Protein AF-A0A1R3HZJ3-F1 (afdb_monomer_lite)

Structure (mmCIF, N/CA/C/O backbone):
data_AF-A0A1R3HZJ3-F1
#
_entry.id   AF-A0A1R3HZJ3-F1
#
loop_
_atom_site.group_PDB
_atom_site.id
_atom_site.type_symbol
_atom_site.label_atom_id
_atom_site.label_alt_id
_atom_site.label_comp_id
_atom_site.label_asym_id
_atom_site.label_entity_id
_atom_site.label_seq_id
_atom_site.pdbx_PDB_ins_code
_atom_site.Cartn_x
_atom_site.Cartn_y
_atom_site.Cartn_z
_atom_site.occupancy
_atom_site.B_iso_or_equiv
_atom_site.auth_seq_id
_atom_site.auth_comp_id
_atom_site.auth_asym_id
_atom_site.auth_atom_id
_atom_site.pdbx_PDB_model_num
ATOM 1 N N . MET A 1 1 ? 11.001 -14.549 10.969 1.00 36.12 1 MET A N 1
ATOM 2 C CA . MET A 1 1 ? 10.251 -13.577 11.787 1.00 36.12 1 MET A CA 1
ATOM 3 C C . MET A 1 1 ? 11.127 -12.357 11.969 1.00 36.12 1 MET A C 1
ATOM 5 O O . MET A 1 1 ? 12.153 -12.466 12.620 1.00 36.12 1 MET A O 1
ATOM 9 N N . ALA A 1 2 ? 10.768 -11.246 11.340 1.00 42.03 2 ALA A N 1
ATOM 10 C CA . ALA A 1 2 ? 11.341 -9.941 11.628 1.00 42.03 2 ALA A CA 1
ATOM 11 C C . ALA A 1 2 ? 10.155 -8.976 11.635 1.00 42.03 2 ALA A C 1
ATOM 13 O O . ALA A 1 2 ? 9.708 -8.530 10.584 1.00 42.03 2 ALA A O 1
ATOM 14 N N . GLY A 1 3 ? 9.558 -8.782 12.813 1.00 43.25 3 GLY A N 1
ATOM 15 C CA . GLY A 1 3 ? 8.643 -7.666 13.016 1.00 43.25 3 GLY A CA 1
ATOM 16 C C . GLY A 1 3 ? 9.468 -6.394 12.890 1.00 43.25 3 GLY A C 1
ATOM 17 O O . GLY A 1 3 ? 10.546 -6.300 13.475 1.00 43.25 3 GLY A O 1
ATOM 18 N N . SER A 1 4 ? 9.021 -5.459 12.063 1.00 53.09 4 SER A N 1
ATOM 19 C CA . SER A 1 4 ? 9.652 -4.153 11.925 1.00 53.09 4 SER A CA 1
ATOM 20 C C . SER A 1 4 ? 9.668 -3.449 13.287 1.00 53.09 4 SER A C 1
ATOM 22 O O . SER A 1 4 ? 8.617 -3.035 13.770 1.00 53.09 4 SER A O 1
ATOM 24 N N . PHE A 1 5 ? 10.849 -3.342 13.902 1.00 49.84 5 PHE A N 1
ATOM 25 C CA . PHE A 1 5 ? 11.103 -2.638 15.165 1.00 49.84 5 PHE A CA 1
ATOM 26 C C . PHE A 1 5 ? 11.122 -1.121 14.937 1.00 49.84 5 PHE A C 1
ATOM 28 O O . PHE A 1 5 ? 12.149 -0.459 15.088 1.00 49.84 5 PHE A O 1
ATOM 35 N N . TRP A 1 6 ? 9.986 -0.561 14.531 1.00 59.59 6 TRP A N 1
ATOM 36 C CA . TRP A 1 6 ? 9.787 0.870 14.717 1.00 59.59 6 TRP A CA 1
ATOM 37 C C . TRP A 1 6 ? 9.602 1.116 16.219 1.00 59.59 6 TRP A C 1
ATOM 39 O O . TRP A 1 6 ? 8.890 0.336 16.858 1.00 59.59 6 TRP A O 1
ATOM 49 N N . PRO A 1 7 ? 10.273 2.123 16.805 1.00 58.56 7 PRO A N 1
ATOM 50 C CA . PRO A 1 7 ? 10.073 2.450 18.207 1.00 58.56 7 PRO A CA 1
ATOM 51 C C . PRO A 1 7 ? 8.595 2.763 18.432 1.00 58.56 7 PRO A C 1
ATOM 53 O O . PRO A 1 7 ? 7.971 3.466 17.636 1.00 58.56 7 PRO A O 1
ATOM 56 N N . GLU A 1 8 ? 8.045 2.184 19.492 1.00 65.31 8 GLU A N 1
ATOM 57 C CA . GLU A 1 8 ? 6.665 2.404 19.896 1.00 65.31 8 GLU A CA 1
ATOM 58 C C . GLU A 1 8 ? 6.470 3.899 20.168 1.00 65.31 8 GLU A C 1
ATOM 60 O O . GLU A 1 8 ? 7.217 4.512 20.934 1.00 65.31 8 GLU A O 1
ATOM 65 N N . ASP A 1 9 ? 5.514 4.511 19.473 1.00 76.75 9 ASP A N 1
ATOM 66 C CA . ASP A 1 9 ? 5.214 5.922 19.666 1.00 76.75 9 ASP A CA 1
ATOM 67 C C . ASP A 1 9 ? 4.432 6.067 20.977 1.00 76.75 9 ASP A C 1
ATOM 69 O O . ASP A 1 9 ? 3.233 5.781 21.045 1.00 76.75 9 ASP A O 1
ATOM 73 N N . GLU A 1 10 ? 5.121 6.509 22.033 1.00 82.19 10 GLU A N 1
ATOM 74 C CA . GLU A 1 10 ? 4.529 6.718 23.358 1.00 82.19 10 GLU A CA 1
ATOM 75 C C . GLU A 1 10 ? 3.315 7.664 23.328 1.00 82.19 10 GLU A C 1
ATOM 77 O O . GLU A 1 10 ? 2.448 7.582 24.202 1.00 82.19 10 GLU A O 1
ATOM 82 N N . ILE A 1 11 ? 3.229 8.571 22.347 1.00 85.44 11 ILE A N 1
ATOM 83 C CA . ILE A 1 11 ? 2.089 9.478 22.172 1.00 85.44 11 ILE A CA 1
ATOM 84 C C . ILE A 1 11 ? 0.895 8.701 21.613 1.00 85.44 11 ILE A C 1
ATOM 86 O O . ILE A 1 11 ? -0.225 8.856 22.107 1.00 85.44 11 ILE A O 1
ATOM 90 N N . CYS A 1 12 ? 1.134 7.833 20.627 1.00 84.44 12 CYS A N 1
ATOM 91 C CA . CYS A 1 12 ? 0.115 6.948 20.064 1.00 84.44 12 CYS A CA 1
ATOM 92 C C . CYS A 1 12 ? -0.441 5.997 21.132 1.00 84.44 12 CYS A C 1
ATOM 94 O O . CYS A 1 12 ? -1.658 5.878 21.283 1.00 84.44 12 CYS A O 1
ATOM 96 N N . GLN A 1 13 ? 0.440 5.396 21.937 1.00 85.00 13 GLN A N 1
ATOM 97 C CA . GLN A 1 13 ? 0.034 4.461 22.984 1.00 85.00 13 GLN A CA 1
ATOM 98 C C . GLN A 1 13 ? -0.831 5.142 24.053 1.00 85.00 13 GLN A C 1
ATOM 100 O O . GLN A 1 13 ? -1.929 4.678 24.351 1.00 85.00 13 GLN A O 1
ATOM 105 N N . LYS A 1 14 ? -0.410 6.312 24.553 1.00 91.88 14 LYS A N 1
ATOM 106 C CA . LYS A 1 14 ? -1.200 7.086 25.528 1.00 91.88 14 LYS A CA 1
ATOM 107 C C . LYS A 1 14 ? -2.562 7.517 24.990 1.00 91.88 14 LYS A C 1
ATOM 109 O O . LYS A 1 14 ? -3.491 7.687 25.777 1.00 91.88 14 LYS A O 1
ATOM 114 N N . TRP A 1 15 ? -2.688 7.752 23.684 1.00 94.12 15 TRP A N 1
ATOM 115 C CA . TRP A 1 15 ? -3.972 8.071 23.060 1.00 94.12 15 TRP A CA 1
ATOM 116 C C . TRP A 1 15 ? -4.882 6.840 22.961 1.00 94.12 15 TRP A C 1
ATOM 118 O O . TRP A 1 15 ? -6.078 6.951 23.242 1.00 94.12 15 TRP A O 1
ATOM 128 N N . LEU A 1 16 ? -4.322 5.675 22.612 1.00 90.62 16 LEU A N 1
ATOM 129 C CA . LEU A 1 16 ? -5.046 4.399 22.571 1.00 90.62 16 LEU A CA 1
ATOM 130 C C . LEU A 1 16 ? -5.579 4.005 23.952 1.00 90.62 16 LEU A C 1
ATOM 132 O O . LEU A 1 16 ? -6.737 3.607 24.056 1.00 90.62 16 LEU A O 1
ATOM 136 N N . ASP A 1 17 ? -4.785 4.200 25.008 1.00 93.88 17 ASP A N 1
ATOM 137 C CA . ASP A 1 17 ? -5.165 3.880 26.392 1.00 93.88 17 ASP A CA 1
ATOM 138 C C . ASP A 1 17 ? -6.373 4.697 26.899 1.00 93.88 17 ASP A C 1
ATOM 140 O O . ASP A 1 17 ? -7.019 4.325 27.879 1.00 93.88 17 ASP A O 1
ATOM 144 N N . GLN A 1 18 ? -6.704 5.812 26.238 1.00 95.75 18 GLN A N 1
ATOM 145 C CA . GLN A 1 18 ? -7.863 6.651 26.568 1.00 95.75 18 GLN A CA 1
ATOM 146 C C . GLN A 1 18 ? -9.163 6.176 25.902 1.00 95.75 18 GLN A C 1
ATOM 148 O O . GLN A 1 18 ? -10.228 6.729 26.184 1.00 95.75 18 GLN A O 1
ATOM 153 N N . GLN A 1 19 ? -9.101 5.185 25.010 1.00 95.56 19 GLN A N 1
ATOM 154 C CA . GLN A 1 19 ? -10.261 4.709 24.260 1.00 95.56 19 GLN A CA 1
ATOM 155 C C . GLN A 1 19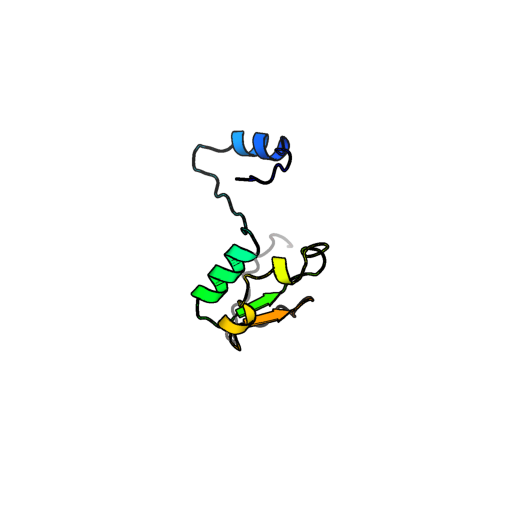 ? -10.919 3.506 24.959 1.00 95.56 19 GLN A C 1
ATOM 157 O O . GLN A 1 19 ? -10.222 2.658 25.520 1.00 95.56 19 GLN A O 1
ATOM 162 N N . PRO A 1 20 ? -12.259 3.377 24.926 1.00 91.75 20 PRO A N 1
ATOM 163 C CA . PRO A 1 20 ? -12.931 2.173 25.404 1.00 91.75 20 PRO A CA 1
ATOM 164 C C . PRO A 1 20 ? -12.431 0.889 24.708 1.00 91.75 20 PRO A C 1
ATOM 166 O O . PRO A 1 20 ? -12.113 0.907 23.514 1.00 91.75 20 PRO A O 1
ATOM 169 N N . PRO A 1 21 ? -12.420 -0.266 25.398 1.00 89.88 21 PRO A N 1
ATOM 170 C CA . PRO A 1 21 ? -12.037 -1.529 24.773 1.00 89.88 21 PRO A CA 1
ATOM 171 C C . PRO A 1 21 ? -12.874 -1.833 23.521 1.00 89.88 21 PRO A C 1
ATOM 173 O O . PRO A 1 21 ? -14.103 -1.850 23.571 1.00 89.88 21 PRO A O 1
ATOM 176 N N . GLY A 1 22 ? -12.202 -2.080 22.393 1.00 83.94 22 GLY A N 1
ATOM 177 C CA . GLY A 1 22 ? -12.844 -2.426 21.119 1.00 83.94 22 GLY A CA 1
ATOM 178 C C . GLY A 1 22 ? -13.480 -1.259 20.352 1.00 83.94 22 GLY A C 1
ATOM 179 O O . GLY A 1 22 ? -14.139 -1.507 19.346 1.00 83.94 22 GLY A O 1
ATOM 180 N N . SER A 1 23 ? -13.298 -0.002 20.778 1.00 81.00 23 SER A N 1
ATOM 181 C CA . SER A 1 23 ? -13.872 1.163 20.081 1.00 81.00 23 SER A CA 1
ATOM 182 C C . SER A 1 23 ? -12.987 1.738 18.973 1.00 81.00 23 SER A C 1
ATOM 184 O O . SER A 1 23 ? -13.435 2.598 18.215 1.00 81.00 23 SER A O 1
ATOM 186 N N . VAL A 1 24 ? -11.727 1.309 18.889 1.00 87.06 24 VAL A N 1
ATOM 187 C CA . VAL A 1 24 ? -10.745 1.834 17.934 1.00 87.06 24 VAL A CA 1
ATOM 188 C C . VAL A 1 24 ? -10.652 0.920 16.723 1.00 87.06 24 VAL A C 1
ATOM 190 O O . VAL A 1 24 ? -10.419 -0.280 16.852 1.00 87.06 24 VAL A O 1
ATOM 193 N N . ILE A 1 25 ? -10.777 1.505 15.534 1.00 73.38 25 ILE A N 1
ATOM 194 C CA . ILE A 1 25 ? -10.506 0.817 14.274 1.00 73.38 25 ILE A CA 1
ATOM 195 C C . ILE A 1 25 ? -9.052 1.089 13.900 1.00 73.38 25 ILE A C 1
ATOM 197 O O . ILE A 1 25 ? -8.681 2.224 13.605 1.00 73.38 25 ILE A O 1
ATOM 201 N N . TYR A 1 26 ? -8.233 0.041 13.896 1.00 76.75 26 TYR A N 1
ATOM 202 C CA . TYR A 1 26 ? -6.876 0.123 13.374 1.00 76.75 26 TYR A CA 1
ATOM 203 C C . TYR A 1 26 ? -6.911 0.059 11.847 1.00 76.75 26 TYR A C 1
ATOM 205 O O . TYR A 1 26 ? -7.377 -0.922 11.265 1.00 76.75 26 TYR A O 1
ATOM 213 N N . VAL A 1 27 ? -6.413 1.109 11.199 1.00 60.81 27 VAL A N 1
ATOM 214 C CA . VAL A 1 27 ? -6.276 1.164 9.744 1.00 60.81 27 VAL A CA 1
ATOM 215 C C . VAL A 1 27 ? -4.797 1.261 9.415 1.00 60.81 27 VAL A C 1
ATOM 217 O O . VAL A 1 27 ? -4.184 2.312 9.578 1.00 60.81 27 VAL A O 1
ATOM 220 N N . ALA A 1 28 ? -4.236 0.163 8.919 1.00 70.44 28 ALA A N 1
ATOM 221 C CA . ALA A 1 28 ? -2.935 0.162 8.275 1.00 70.44 28 ALA A CA 1
ATOM 222 C C . ALA A 1 28 ? -3.103 -0.282 6.831 1.00 70.44 28 ALA A C 1
ATOM 224 O O . ALA A 1 28 ? -3.667 -1.338 6.539 1.00 70.44 28 ALA A O 1
ATOM 225 N N . PHE A 1 29 ? -2.582 0.529 5.920 1.00 63.34 29 PHE A N 1
ATOM 226 C CA . PHE A 1 29 ? -2.262 0.044 4.592 1.00 63.34 29 PHE A CA 1
ATOM 227 C C . PHE A 1 29 ? -1.037 -0.844 4.783 1.00 63.34 29 PHE A C 1
ATOM 229 O O . PHE A 1 29 ? -0.002 -0.345 5.219 1.00 63.34 29 PHE A O 1
ATOM 236 N N . GLY A 1 30 ? -1.203 -2.155 4.588 1.00 67.38 30 GLY A N 1
ATOM 237 C CA . GLY A 1 30 ? -0.139 -3.139 4.788 1.00 67.38 30 GLY A CA 1
ATOM 238 C C . GLY A 1 30 ? 1.085 -2.886 3.902 1.00 67.38 30 GLY A C 1
ATOM 239 O O . GLY A 1 30 ? 1.283 -1.816 3.326 1.00 67.38 30 GLY A O 1
ATOM 240 N N . SER A 1 31 ? 1.920 -3.902 3.744 1.00 74.38 31 SER A N 1
ATOM 241 C CA . SER A 1 31 ? 3.026 -3.837 2.789 1.00 74.38 31 SER A CA 1
ATOM 242 C C . SER A 1 31 ? 2.518 -3.545 1.368 1.00 74.38 31 SER A C 1
ATOM 244 O O . SER A 1 31 ? 1.417 -3.949 0.980 1.00 74.38 31 SER A O 1
ATOM 246 N N . PHE A 1 32 ? 3.345 -2.889 0.547 1.00 78.38 32 PHE A N 1
ATOM 247 C CA . PHE A 1 32 ? 3.067 -2.723 -0.887 1.00 78.38 32 PHE A CA 1
ATOM 248 C C . PHE A 1 32 ? 2.719 -4.065 -1.560 1.00 78.38 32 PHE A C 1
ATOM 250 O O . PHE A 1 32 ? 1.846 -4.123 -2.425 1.00 78.38 32 PHE A O 1
ATOM 257 N N . THR A 1 33 ? 3.333 -5.153 -1.091 1.00 81.00 33 THR A N 1
ATOM 258 C CA . THR A 1 33 ? 3.051 -6.536 -1.486 1.00 81.00 33 THR A CA 1
ATOM 259 C C . THR A 1 33 ? 1.596 -6.945 -1.238 1.00 81.00 33 THR A C 1
ATOM 261 O O . THR A 1 33 ? 0.958 -7.485 -2.140 1.00 81.00 33 THR A O 1
ATOM 264 N N . GLU A 1 34 ? 1.043 -6.687 -0.052 1.00 83.75 34 GLU A N 1
ATOM 265 C CA . GLU A 1 34 ? -0.344 -7.046 0.283 1.00 83.75 34 GLU A CA 1
ATOM 266 C C . GLU A 1 34 ? -1.351 -6.239 -0.538 1.00 83.75 34 GLU A C 1
ATOM 268 O O . GLU A 1 34 ? -2.326 -6.797 -1.046 1.00 83.75 34 GLU A O 1
ATOM 273 N N . LEU A 1 35 ? -1.085 -4.945 -0.745 1.00 86.25 35 LEU A N 1
ATOM 274 C CA . LEU A 1 35 ? -1.918 -4.110 -1.608 1.00 86.25 35 LEU A CA 1
ATOM 275 C C . LEU A 1 35 ? -1.885 -4.598 -3.064 1.00 86.25 35 LEU A C 1
ATOM 277 O O . LEU A 1 35 ? -2.934 -4.703 -3.701 1.00 86.25 35 LEU A O 1
ATOM 281 N N . ALA A 1 36 ? -0.704 -4.952 -3.580 1.00 86.88 36 ALA A N 1
ATOM 282 C CA . ALA A 1 36 ? -0.560 -5.524 -4.914 1.00 86.88 36 ALA A CA 1
ATOM 283 C C . ALA A 1 36 ? -1.372 -6.823 -5.061 1.00 86.88 36 ALA A C 1
ATOM 285 O O . ALA A 1 36 ? -2.131 -6.968 -6.019 1.00 86.88 36 ALA A O 1
ATOM 286 N N . LEU A 1 37 ? -1.294 -7.736 -4.088 1.00 86.88 37 LEU A N 1
ATOM 287 C CA . LEU A 1 37 ? -2.090 -8.968 -4.093 1.00 86.88 37 LEU A CA 1
ATOM 288 C C . LEU A 1 37 ? -3.598 -8.680 -4.065 1.00 86.88 37 LEU A C 1
ATOM 290 O O . LEU A 1 37 ? -4.352 -9.292 -4.820 1.00 86.88 37 LEU A O 1
ATOM 294 N N . GLY A 1 38 ? -4.043 -7.715 -3.259 1.00 88.12 38 GLY A N 1
ATOM 295 C CA . GLY A 1 38 ? -5.445 -7.294 -3.227 1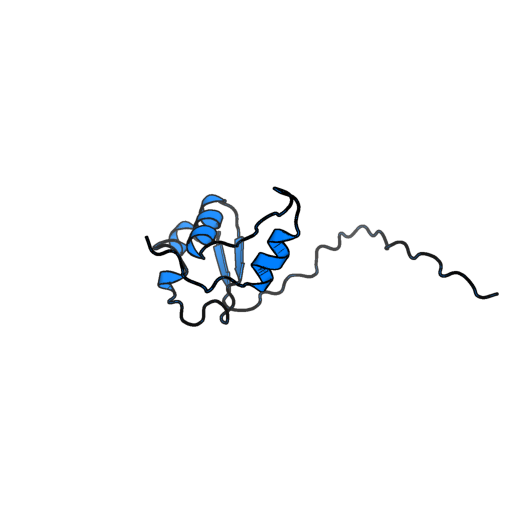.00 88.12 38 GLY A CA 1
ATOM 296 C C . GLY A 1 38 ? -5.936 -6.756 -4.576 1.00 88.12 38 GLY A C 1
ATOM 297 O O . GLY A 1 38 ? -7.012 -7.132 -5.044 1.00 88.12 38 GLY A O 1
ATOM 298 N N . LEU A 1 39 ? -5.132 -5.924 -5.244 1.00 89.62 39 LEU A N 1
ATOM 299 C CA . LEU A 1 39 ? -5.444 -5.394 -6.576 1.00 89.62 39 LEU A CA 1
ATOM 300 C C . LEU A 1 39 ? -5.491 -6.497 -7.637 1.00 89.62 39 LEU A C 1
ATOM 302 O O . LEU A 1 39 ? -6.386 -6.500 -8.486 1.00 89.62 39 LEU A O 1
ATOM 306 N N . GLU A 1 40 ? -4.571 -7.455 -7.569 1.00 89.25 40 GLU A N 1
ATOM 307 C CA . GLU A 1 40 ? -4.561 -8.621 -8.447 1.00 89.25 40 GLU A CA 1
ATOM 308 C C . GLU A 1 40 ? -5.846 -9.448 -8.294 1.00 89.25 40 GLU A C 1
ATOM 310 O O . GLU A 1 40 ? -6.554 -9.666 -9.284 1.00 89.25 40 GLU A O 1
ATOM 315 N N . LEU A 1 41 ? -6.181 -9.821 -7.053 1.00 88.25 41 LEU A N 1
ATOM 316 C CA . LEU A 1 41 ? -7.350 -10.632 -6.698 1.00 88.25 41 LEU A CA 1
ATOM 317 C C . LEU A 1 41 ? -8.679 -9.925 -6.966 1.00 88.25 41 LEU A C 1
ATOM 319 O O . LEU A 1 41 ? -9.676 -10.587 -7.246 1.00 88.25 41 LEU A O 1
ATOM 323 N N . SER A 1 42 ? -8.705 -8.589 -6.926 1.00 90.56 42 SER A N 1
ATOM 324 C CA . SER A 1 42 ? -9.916 -7.816 -7.220 1.00 90.56 42 SER A CA 1
ATOM 325 C C . SER A 1 42 ? -10.481 -8.106 -8.614 1.00 90.56 42 SER A C 1
ATOM 327 O O . SER A 1 42 ? -11.672 -7.908 -8.846 1.00 90.56 42 SER A O 1
ATOM 329 N N . ASN A 1 43 ? -9.626 -8.538 -9.549 1.00 86.81 43 ASN A N 1
ATOM 330 C CA . ASN A 1 43 ? -9.932 -8.731 -10.963 1.00 86.81 43 ASN A CA 1
ATOM 331 C C . ASN A 1 43 ? -10.640 -7.529 -11.632 1.00 86.81 43 ASN A C 1
ATOM 333 O O . ASN A 1 43 ? -11.342 -7.679 -12.632 1.00 86.81 43 ASN A O 1
ATOM 337 N N . ARG A 1 44 ? -10.465 -6.317 -11.092 1.00 86.62 44 ARG A N 1
ATOM 338 C CA . ARG A 1 44 ? -11.036 -5.075 -11.629 1.00 86.62 44 ARG A CA 1
ATOM 339 C C . ARG A 1 44 ? -9.956 -4.215 -12.284 1.00 86.62 44 ARG A C 1
ATOM 341 O O . ARG A 1 44 ? -8.778 -4.380 -11.965 1.00 86.62 44 ARG A O 1
ATOM 348 N N . PRO A 1 45 ? -10.322 -3.313 -13.211 1.00 87.38 45 PRO A N 1
ATOM 349 C CA . PRO A 1 45 ? -9.426 -2.252 -13.646 1.00 87.38 45 PRO A CA 1
ATOM 350 C C . PRO A 1 45 ? -9.067 -1.339 -12.471 1.00 87.38 45 PRO A C 1
ATOM 352 O O . PRO A 1 45 ? -9.944 -0.976 -11.686 1.00 87.38 45 PRO A O 1
ATOM 355 N N . PHE A 1 46 ? -7.801 -0.949 -12.359 1.00 86.69 46 PHE A N 1
ATOM 356 C CA . PHE A 1 46 ? -7.331 -0.062 -11.300 1.00 86.69 46 PHE A CA 1
ATOM 357 C C . PHE A 1 46 ? -6.240 0.896 -11.787 1.00 86.69 46 PHE A C 1
ATOM 359 O O . PHE A 1 46 ? -5.449 0.599 -12.686 1.00 86.69 46 PHE A O 1
ATOM 366 N N . LEU A 1 47 ? -6.188 2.054 -11.133 1.00 85.06 47 LEU A N 1
ATOM 367 C CA . LEU A 1 47 ? -5.122 3.036 -11.257 1.00 85.06 47 LEU A CA 1
ATOM 368 C C . LEU A 1 47 ? -4.381 3.087 -9.924 1.00 85.06 47 LEU A C 1
ATOM 370 O O . LEU A 1 47 ? -4.978 3.424 -8.904 1.00 85.06 47 LEU A O 1
ATOM 374 N N . TRP A 1 48 ? -3.092 2.765 -9.931 1.00 86.75 48 TRP A N 1
ATOM 375 C CA . TRP A 1 48 ? -2.254 2.836 -8.742 1.00 86.75 48 TRP A CA 1
ATOM 376 C C . TRP A 1 48 ? -1.247 3.973 -8.887 1.00 86.75 48 TRP A C 1
ATOM 378 O O . TRP A 1 48 ? -0.287 3.894 -9.655 1.00 86.75 48 TRP A O 1
ATOM 388 N N . VAL A 1 49 ? -1.490 5.056 -8.153 1.00 83.38 49 VAL A N 1
ATOM 389 C CA . VAL A 1 49 ? -0.559 6.180 -8.053 1.00 83.38 49 VAL A CA 1
ATOM 390 C C . VAL A 1 49 ? 0.435 5.871 -6.942 1.00 83.38 49 VAL A C 1
ATOM 392 O O . VAL A 1 49 ? 0.063 5.791 -5.774 1.00 83.38 49 VAL A O 1
ATOM 395 N N . VAL A 1 50 ? 1.695 5.682 -7.315 1.00 77.06 50 VAL A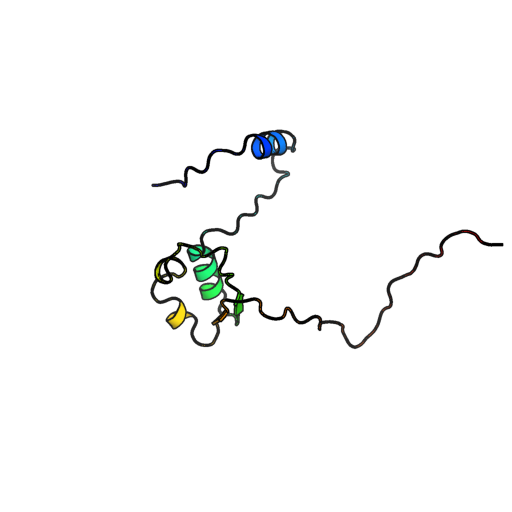 N 1
ATOM 396 C CA . VAL A 1 50 ? 2.790 5.395 -6.391 1.00 77.06 50 VAL A CA 1
ATOM 397 C C . VAL A 1 50 ? 3.666 6.636 -6.347 1.00 77.06 50 VAL A C 1
ATOM 399 O O . VAL A 1 50 ? 4.284 6.996 -7.349 1.00 77.06 50 VAL A O 1
ATOM 402 N N . ARG A 1 51 ? 3.667 7.345 -5.214 1.00 73.00 51 ARG A N 1
ATOM 403 C CA . ARG A 1 51 ? 4.432 8.588 -5.112 1.00 73.00 51 ARG A CA 1
ATOM 404 C C . ARG A 1 51 ? 5.930 8.289 -4.915 1.00 73.00 51 ARG A C 1
ATOM 406 O O . ARG A 1 51 ? 6.263 7.410 -4.125 1.00 73.00 51 ARG A O 1
ATOM 413 N N . PRO A 1 52 ? 6.846 9.029 -5.561 1.00 68.25 52 PRO A N 1
ATOM 414 C CA . PRO A 1 52 ? 8.283 8.774 -5.434 1.00 68.25 52 PRO A CA 1
ATOM 415 C C . PRO A 1 52 ? 8.839 8.973 -4.018 1.00 68.25 52 PRO A C 1
ATOM 417 O O . PRO A 1 52 ? 9.842 8.363 -3.657 1.00 68.25 52 PRO A O 1
ATOM 420 N N . ASP A 1 53 ? 8.212 9.834 -3.212 1.00 72.31 53 ASP A N 1
ATOM 421 C CA . ASP A 1 53 ? 8.653 10.148 -1.851 1.00 72.31 53 ASP A CA 1
ATOM 422 C C . ASP A 1 53 ? 8.420 8.999 -0.864 1.00 72.31 53 ASP A C 1
ATOM 424 O O . ASP A 1 53 ? 9.201 8.849 0.072 1.00 72.31 53 ASP A O 1
ATOM 428 N N . ILE A 1 54 ? 7.413 8.153 -1.109 1.00 69.50 54 ILE A N 1
ATOM 429 C CA . ILE A 1 54 ? 7.119 6.968 -0.283 1.00 69.50 54 ILE A CA 1
ATOM 430 C C . ILE A 1 54 ? 7.857 5.710 -0.756 1.00 69.50 54 ILE A C 1
ATOM 432 O O . ILE A 1 54 ? 7.936 4.734 -0.019 1.00 69.50 54 ILE A O 1
ATOM 436 N N . THR A 1 55 ? 8.410 5.726 -1.971 1.00 68.81 55 THR A N 1
ATOM 437 C CA . THR A 1 55 ? 9.210 4.622 -2.527 1.00 68.81 55 THR A CA 1
ATOM 438 C C . THR A 1 55 ? 10.708 4.903 -2.511 1.00 68.81 55 THR A C 1
ATOM 440 O O . THR A 1 55 ? 11.488 4.174 -3.120 1.00 68.81 55 THR A O 1
ATOM 443 N N . LYS A 1 56 ? 11.135 5.992 -1.865 1.00 67.19 56 LYS A N 1
ATOM 444 C CA . LYS A 1 56 ? 12.536 6.404 -1.842 1.00 67.19 56 LYS A CA 1
ATOM 445 C C . LYS A 1 56 ? 13.369 5.366 -1.084 1.00 67.19 56 LYS A C 1
ATOM 447 O O . LYS A 1 56 ? 13.214 5.211 0.121 1.00 67.19 56 LYS A O 1
ATOM 452 N N . GLY A 1 57 ? 14.268 4.689 -1.799 1.00 65.19 57 GLY A N 1
ATOM 453 C CA . GLY A 1 57 ? 15.108 3.623 -1.244 1.00 65.19 57 GLY A CA 1
ATOM 454 C C . GLY A 1 57 ? 14.483 2.226 -1.288 1.00 65.19 57 GLY A C 1
ATOM 455 O O . GLY A 1 57 ? 15.085 1.308 -0.747 1.00 65.19 57 GLY A O 1
ATOM 456 N N . ILE A 1 58 ? 13.318 2.063 -1.927 1.00 66.94 58 ILE A N 1
ATOM 457 C CA . ILE A 1 58 ? 12.723 0.754 -2.214 1.00 66.94 58 ILE A CA 1
ATOM 458 C C . ILE A 1 58 ? 12.968 0.447 -3.693 1.00 66.94 58 ILE A C 1
ATOM 460 O O . ILE A 1 58 ? 12.516 1.190 -4.569 1.00 66.94 58 ILE A O 1
ATOM 464 N N . GLU A 1 59 ? 13.694 -0.632 -3.976 1.00 62.66 59 GLU A N 1
ATOM 465 C CA . GLU A 1 59 ? 13.936 -1.083 -5.348 1.00 62.66 59 GLU A CA 1
ATOM 466 C C . GLU A 1 59 ? 12.610 -1.475 -6.025 1.00 62.66 59 GLU A C 1
ATOM 468 O O . GLU A 1 59 ? 11.666 -1.943 -5.380 1.00 62.66 59 GLU A O 1
ATOM 473 N N . SER A 1 60 ? 12.510 -1.315 -7.350 1.00 61.94 60 SER A N 1
ATOM 474 C CA . SER A 1 60 ? 11.273 -1.644 -8.081 1.00 61.94 60 SER A CA 1
ATOM 475 C C . SER A 1 60 ? 10.817 -3.091 -7.891 1.00 61.94 60 SER A C 1
ATOM 477 O O . SER A 1 60 ? 9.623 -3.377 -8.005 1.00 61.94 60 SER A O 1
ATOM 479 N N . ASP A 1 61 ? 11.770 -3.973 -7.603 1.00 60.41 61 ASP A N 1
ATOM 480 C CA . ASP A 1 61 ? 11.586 -5.410 -7.424 1.00 60.41 61 ASP A CA 1
ATOM 481 C C . ASP A 1 61 ? 11.115 -5.772 -6.004 1.00 60.41 61 ASP A C 1
ATOM 483 O O . ASP A 1 61 ? 10.624 -6.876 -5.784 1.00 60.41 61 ASP A O 1
ATOM 487 N N . GLU A 1 62 ? 11.202 -4.831 -5.059 1.00 65.31 62 GLU A N 1
ATOM 488 C CA . GLU A 1 62 ? 10.668 -4.951 -3.695 1.00 65.31 62 GLU A CA 1
ATOM 489 C C . GLU A 1 62 ? 9.267 -4.330 -3.562 1.00 65.31 62 GLU A C 1
ATOM 491 O O . GLU A 1 62 ? 8.488 -4.717 -2.693 1.00 65.31 62 GLU A O 1
ATOM 496 N N . LEU A 1 63 ? 8.916 -3.392 -4.450 1.00 72.44 63 LEU A N 1
ATOM 497 C CA . LEU A 1 63 ? 7.607 -2.726 -4.460 1.00 72.44 63 LEU A CA 1
ATOM 498 C C . LEU A 1 63 ? 6.467 -3.626 -4.939 1.00 72.44 63 LEU A C 1
ATOM 500 O O . LEU A 1 63 ? 5.315 -3.414 -4.562 1.00 72.44 63 LEU A O 1
ATOM 504 N N . TYR A 1 64 ? 6.762 -4.600 -5.799 1.00 81.19 64 TYR A N 1
ATOM 505 C CA . TYR A 1 64 ? 5.749 -5.464 -6.392 1.00 81.19 64 TYR A CA 1
ATOM 506 C C . TYR A 1 64 ? 6.135 -6.933 -6.231 1.00 81.19 64 TYR A C 1
ATOM 508 O O . TYR A 1 64 ? 7.287 -7.287 -6.480 1.00 81.19 64 TYR A O 1
ATOM 516 N N . PRO A 1 65 ? 5.176 -7.827 -5.922 1.00 84.38 65 PRO A N 1
ATOM 517 C CA . PRO A 1 65 ? 5.421 -9.258 -6.006 1.00 84.38 65 PRO A CA 1
ATOM 518 C C . PRO A 1 65 ? 5.958 -9.622 -7.395 1.00 84.38 65 PRO A C 1
ATOM 520 O O . PRO A 1 65 ? 5.450 -9.137 -8.411 1.00 84.38 65 PRO A O 1
ATOM 523 N N . LYS A 1 66 ? 6.946 -10.520 -7.461 1.00 87.44 66 LYS A N 1
ATOM 524 C CA . LYS A 1 66 ? 7.503 -10.999 -8.735 1.00 87.44 66 LYS A CA 1
ATOM 525 C C . LYS A 1 66 ? 6.382 -11.415 -9.691 1.00 87.44 66 LYS A C 1
ATOM 527 O O . LYS A 1 66 ? 5.512 -12.200 -9.317 1.00 87.44 66 LYS A O 1
ATOM 532 N N . GLY A 1 67 ? 6.397 -10.901 -10.920 1.00 88.31 67 GLY A N 1
ATOM 533 C CA . GLY A 1 67 ? 5.388 -11.216 -11.937 1.00 88.31 67 GLY A CA 1
ATOM 534 C C . GLY A 1 67 ? 4.068 -10.433 -11.823 1.00 88.31 67 GLY A C 1
ATOM 535 O O . GLY A 1 67 ? 3.128 -10.721 -12.559 1.00 88.31 67 GLY A O 1
ATOM 536 N N . PHE A 1 68 ? 3.937 -9.502 -10.869 1.00 89.75 68 PHE A N 1
ATOM 537 C CA . PHE A 1 68 ? 2.686 -8.772 -10.629 1.00 89.75 68 PHE A CA 1
ATOM 538 C C . PHE A 1 68 ? 2.219 -7.993 -11.862 1.00 89.75 68 PHE A C 1
ATOM 540 O O . PHE A 1 68 ? 1.049 -8.077 -12.231 1.00 89.75 68 PHE A O 1
ATOM 547 N N . LYS A 1 69 ? 3.130 -7.272 -12.527 1.00 87.94 69 LYS A N 1
ATOM 548 C CA . LYS A 1 69 ? 2.803 -6.437 -13.694 1.00 87.94 69 LYS A CA 1
ATOM 549 C C . LYS A 1 69 ? 2.259 -7.278 -14.849 1.00 87.94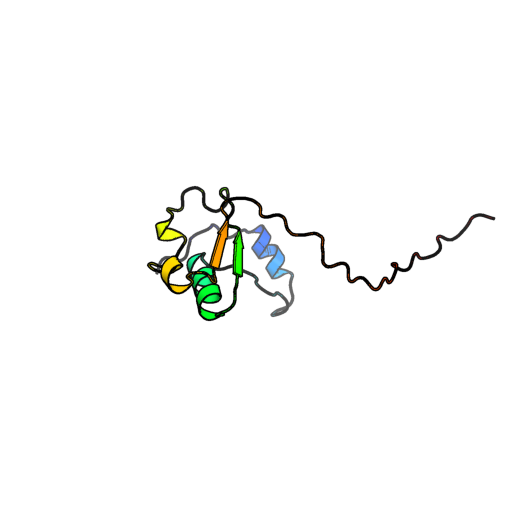 69 LYS A C 1
ATOM 551 O O . LYS A 1 69 ? 1.315 -6.873 -15.520 1.00 87.94 69 LYS A O 1
ATOM 556 N N . GLU A 1 70 ? 2.811 -8.470 -15.031 1.00 92.25 70 GLU A N 1
ATOM 557 C CA . GLU A 1 70 ? 2.394 -9.442 -16.033 1.00 92.25 70 GLU A CA 1
ATOM 558 C C . GLU A 1 70 ? 1.006 -10.009 -15.708 1.00 92.25 70 GLU A C 1
ATOM 560 O O . GLU A 1 70 ? 0.158 -10.095 -16.594 1.00 92.25 70 GLU A O 1
ATOM 565 N N . ARG A 1 71 ? 0.740 -10.342 -14.434 1.00 93.81 71 ARG A N 1
ATOM 566 C CA . ARG A 1 71 ? -0.552 -10.901 -13.992 1.00 93.81 71 ARG A CA 1
ATOM 567 C C . ARG A 1 71 ? -1.701 -9.894 -14.049 1.00 93.81 71 ARG A C 1
ATOM 569 O O . ARG A 1 71 ? -2.828 -10.265 -14.385 1.00 93.81 71 ARG A O 1
ATOM 576 N N . VAL A 1 72 ? -1.450 -8.620 -13.741 1.00 89.88 72 VAL A N 1
ATOM 577 C CA . VAL A 1 72 ? -2.483 -7.571 -13.856 1.00 89.88 72 VAL A CA 1
ATOM 578 C C . VAL A 1 72 ? -2.670 -7.089 -15.293 1.00 89.88 72 VAL A C 1
ATOM 580 O O . VAL A 1 72 ? -3.773 -6.672 -15.656 1.00 89.88 72 VAL A O 1
ATOM 583 N N . GLY A 1 73 ? -1.627 -7.187 -16.123 1.00 90.81 73 GLY A N 1
ATOM 584 C CA . GLY A 1 73 ? -1.669 -6.852 -17.542 1.00 90.81 73 GLY A CA 1
ATOM 585 C C . GLY A 1 73 ? -2.245 -5.457 -17.795 1.00 90.81 73 GLY A C 1
ATOM 586 O O . GLY A 1 73 ? -1.897 -4.489 -17.125 1.00 90.81 73 GLY A O 1
ATOM 587 N N . SER A 1 74 ? -3.178 -5.351 -18.744 1.00 91.69 74 SER A N 1
ATOM 588 C CA . SER A 1 74 ? -3.825 -4.080 -19.103 1.00 91.69 74 SER A CA 1
ATOM 589 C C . SER A 1 74 ? -4.829 -3.555 -18.070 1.00 91.69 74 SER A C 1
ATOM 591 O O . SER A 1 74 ? -5.279 -2.416 -18.195 1.00 91.69 74 SER A O 1
ATOM 593 N N . ARG A 1 75 ? -5.200 -4.352 -17.055 1.00 92.56 75 ARG A N 1
ATOM 594 C CA . ARG A 1 75 ? -6.152 -3.933 -16.010 1.00 92.56 75 ARG A CA 1
ATOM 595 C C . ARG A 1 75 ? -5.507 -2.997 -14.993 1.00 92.56 75 ARG A C 1
ATOM 597 O O . ARG A 1 75 ? -6.222 -2.236 -14.350 1.00 92.56 75 ARG A O 1
ATOM 604 N N . GLY A 1 76 ? -4.186 -3.058 -14.841 1.00 88.75 76 GLY A N 1
ATOM 605 C CA . GLY A 1 76 ? -3.437 -2.222 -13.912 1.00 88.75 76 GLY A CA 1
ATOM 606 C C . GLY A 1 76 ? -2.682 -1.109 -14.625 1.00 88.75 76 GLY A C 1
ATOM 607 O O . GLY A 1 76 ? -1.892 -1.365 -15.532 1.00 88.75 76 GLY A O 1
ATOM 608 N N . LYS A 1 77 ? -2.869 0.136 -14.180 1.00 86.81 77 LYS A N 1
ATOM 609 C CA . LYS A 1 77 ? -2.019 1.262 -14.584 1.00 86.81 77 LYS A CA 1
ATOM 610 C C . LYS A 1 77 ? -1.280 1.815 -13.372 1.00 86.81 77 LYS A C 1
ATOM 612 O O . LYS A 1 77 ? -1.905 2.362 -12.471 1.00 86.81 77 LYS A O 1
ATOM 617 N N . MET A 1 78 ? 0.047 1.716 -13.377 1.00 85.31 78 MET A N 1
ATOM 618 C CA . MET A 1 78 ? 0.904 2.332 -12.361 1.00 85.31 78 MET A CA 1
ATOM 619 C C . MET A 1 78 ? 1.374 3.705 -12.845 1.00 85.31 78 MET A C 1
ATOM 621 O O . MET A 1 78 ? 1.805 3.843 -13.994 1.00 85.31 78 MET A O 1
ATOM 625 N N . VAL A 1 79 ? 1.290 4.717 -11.983 1.00 81.62 79 VAL A N 1
ATOM 626 C CA . VAL A 1 79 ? 1.724 6.087 -12.286 1.00 81.62 79 VAL A CA 1
ATOM 627 C C . VAL A 1 79 ? 2.670 6.562 -11.190 1.00 81.62 79 VAL A C 1
ATOM 629 O O . VAL A 1 79 ? 2.309 6.549 -10.019 1.00 81.62 79 VAL A O 1
ATOM 632 N N . GLY A 1 80 ? 3.880 6.971 -11.581 1.00 67.56 80 GLY A N 1
ATOM 633 C CA . GLY A 1 80 ? 4.936 7.437 -10.671 1.00 67.56 80 GLY A CA 1
ATOM 634 C C . GLY A 1 80 ? 4.852 8.921 -10.298 1.00 67.56 80 GLY A C 1
ATOM 635 O O . GLY A 1 80 ? 5.808 9.469 -9.768 1.00 67.56 80 GLY A O 1
ATOM 636 N N . ASN A 1 81 ? 3.758 9.603 -10.635 1.00 64.31 81 ASN A N 1
ATOM 637 C CA . ASN A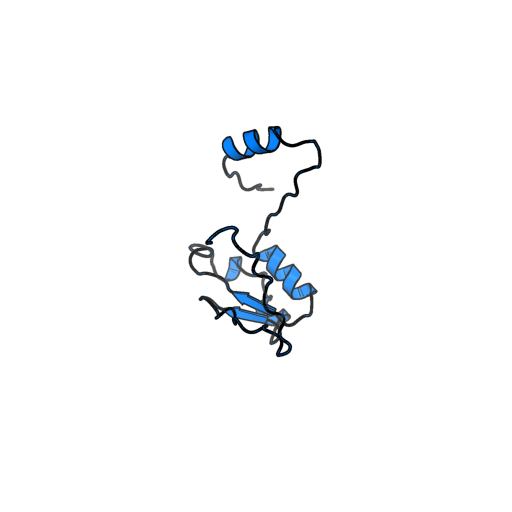 1 81 ? 3.523 11.004 -10.298 1.00 64.31 81 ASN A CA 1
ATOM 638 C C . ASN A 1 81 ? 2.018 11.235 -10.106 1.00 64.31 81 ASN A C 1
ATOM 640 O O . ASN A 1 81 ? 1.220 10.374 -10.484 1.00 64.31 81 ASN A O 1
ATOM 644 N N . TRP A 1 82 ? 1.623 12.373 -9.524 1.00 60.09 82 TRP A N 1
ATOM 645 C CA . TRP A 1 82 ? 0.207 12.703 -9.318 1.00 60.09 82 TRP A CA 1
ATOM 646 C C . TRP A 1 82 ? -0.591 12.521 -10.617 1.00 60.09 82 TRP A C 1
ATOM 648 O O . TRP A 1 82 ? -0.277 13.124 -11.644 1.00 60.09 82 TRP A O 1
ATOM 658 N N . ALA A 1 83 ? -1.609 11.662 -10.578 1.00 56.94 83 ALA A N 1
ATOM 659 C CA . ALA A 1 83 ? -2.617 11.601 -11.624 1.00 56.94 83 ALA A CA 1
ATOM 660 C C . ALA A 1 83 ? -3.720 12.598 -11.256 1.00 56.94 83 ALA A C 1
ATOM 662 O O . ALA A 1 83 ? -4.112 12.621 -10.087 1.00 56.94 83 ALA A O 1
ATOM 663 N N . PRO A 1 84 ? -4.245 13.395 -12.203 1.00 53.56 84 PRO A N 1
ATOM 664 C CA . PRO A 1 84 ? -5.347 14.288 -11.906 1.00 53.56 84 PRO A CA 1
ATOM 665 C C . PRO A 1 84 ? -6.537 13.499 -11.375 1.00 53.56 84 PRO A C 1
ATOM 667 O O . PRO A 1 84 ? -7.191 12.765 -12.120 1.00 53.56 84 PRO A O 1
ATOM 670 N N . GLN A 1 85 ? -6.798 13.641 -10.072 1.00 52.97 85 GLN A N 1
ATOM 671 C CA . GLN A 1 85 ? -8.049 13.224 -9.460 1.00 52.97 85 GLN A CA 1
ATOM 672 C C . GLN A 1 85 ? -9.115 14.097 -10.113 1.00 52.97 85 GLN A C 1
ATOM 674 O O . GLN A 1 85 ? -9.233 15.277 -9.807 1.00 52.97 85 GLN A O 1
ATOM 679 N N . ARG A 1 86 ? -9.796 13.568 -11.133 1.00 53.00 86 ARG A N 1
ATOM 680 C CA . ARG A 1 86 ? -10.804 14.330 -11.870 1.00 53.00 86 ARG A CA 1
ATOM 681 C C . ARG A 1 86 ? -11.872 14.803 -10.881 1.00 53.00 86 ARG A C 1
ATOM 683 O O . ARG A 1 86 ? -12.619 13.978 -10.363 1.00 53.00 86 ARG A O 1
ATOM 690 N N . ASP A 1 87 ? -11.992 16.118 -10.721 1.00 50.88 87 ASP A N 1
ATOM 691 C CA . ASP A 1 87 ? -13.112 16.829 -10.084 1.00 50.88 87 ASP A CA 1
ATOM 692 C C . ASP A 1 87 ? -14.429 16.702 -10.878 1.00 50.88 87 ASP A C 1
ATOM 694 O O . ASP A 1 87 ? -15.187 17.655 -11.035 1.00 50.88 87 ASP A O 1
ATOM 698 N N . GLN A 1 88 ? -14.727 15.542 -11.460 1.00 50.22 88 GLN A N 1
ATOM 699 C CA . GLN A 1 88 ? -15.914 15.380 -12.298 1.00 50.22 88 GLN A CA 1
ATOM 700 C C . GLN A 1 88 ? -16.655 14.099 -11.955 1.00 50.22 88 GLN A C 1
ATOM 702 O O . GLN A 1 88 ? -16.713 13.146 -12.727 1.00 50.22 88 GLN A O 1
ATOM 707 N N . TYR A 1 89 ? -17.277 14.133 -10.780 1.00 44.00 89 TYR A N 1
ATOM 708 C CA . TYR A 1 89 ? -18.569 13.490 -10.576 1.00 44.00 89 TYR A CA 1
ATOM 709 C C . TYR A 1 89 ? -19.547 14.490 -9.945 1.00 44.00 89 TYR A C 1
ATOM 711 O O . TYR A 1 89 ? -20.135 14.249 -8.897 1.00 44.00 89 TYR A O 1
ATOM 719 N N . ILE A 1 90 ? -19.710 15.650 -10.589 1.00 40.03 90 ILE A N 1
ATOM 720 C CA . ILE A 1 90 ? -20.935 16.435 -10.433 1.00 40.03 90 ILE A CA 1
ATOM 721 C C . ILE A 1 90 ? -21.905 15.871 -11.472 1.00 40.03 90 ILE A C 1
ATOM 723 O O . ILE A 1 90 ? -21.714 16.030 -12.677 1.00 40.03 90 ILE A O 1
ATOM 727 N N . SER A 1 91 ? -22.898 15.128 -10.989 1.00 37.06 91 SER A N 1
ATOM 728 C CA . SER A 1 91 ? -24.059 14.695 -11.770 1.00 37.06 91 SER A CA 1
ATOM 729 C C . SER A 1 91 ? -24.719 15.904 -12.463 1.00 37.06 91 SER A C 1
ATOM 731 O O . SER A 1 91 ? -24.820 16.957 -11.830 1.00 37.06 91 SER A O 1
ATOM 733 N N . PRO A 1 92 ? -25.247 15.788 -13.700 1.00 41.28 92 PRO A N 1
ATOM 734 C CA . PRO A 1 92 ? -25.952 16.880 -14.379 1.00 41.28 92 PRO A CA 1
ATOM 735 C C . PRO A 1 92 ? -27.306 17.252 -13.755 1.00 41.28 92 PRO A C 1
ATOM 737 O O . PRO A 1 92 ? -28.028 18.067 -14.322 1.00 41.28 92 PRO A O 1
ATOM 740 N N . GLN A 1 93 ? -27.697 16.662 -12.625 1.00 39.62 93 GLN A N 1
ATOM 741 C CA . GLN A 1 93 ? -28.934 17.030 -11.940 1.00 39.62 93 GLN A CA 1
ATOM 742 C C . GLN A 1 93 ? -28.599 17.672 -10.600 1.00 39.62 93 GLN A C 1
ATOM 744 O O . GLN A 1 93 ? -28.231 17.005 -9.634 1.00 39.62 93 GLN A O 1
ATOM 749 N N . GLY A 1 94 ? -28.653 19.003 -10.611 1.00 49.44 94 GLY A N 1
ATOM 750 C CA . GLY A 1 94 ? -28.306 19.849 -9.489 1.00 49.44 94 GLY A CA 1
ATOM 751 C C . GLY A 1 94 ? -29.202 19.629 -8.281 1.00 49.44 94 GLY A C 1
ATOM 752 O O . GLY A 1 94 ? -30.421 19.592 -8.395 1.00 49.44 94 GLY A O 1
ATOM 753 N N . TYR A 1 95 ? -28.570 19.598 -7.114 1.00 35.44 95 TYR A N 1
ATOM 754 C CA . TYR A 1 95 ? -29.161 20.110 -5.890 1.00 35.44 95 TYR A CA 1
ATOM 755 C C . TYR A 1 95 ? -28.114 20.992 -5.215 1.00 35.44 95 TYR A C 1
ATOM 757 O O . TYR A 1 95 ? -27.063 20.532 -4.773 1.00 35.44 95 TYR A O 1
ATOM 765 N N . SER A 1 96 ? -28.398 22.293 -5.246 1.00 42.62 96 SER A N 1
ATOM 766 C CA . SER A 1 96 ? -27.673 23.336 -4.533 1.00 42.62 96 SER A CA 1
ATOM 767 C C . SER A 1 96 ? -27.764 23.070 -3.030 1.00 42.62 96 SER A C 1
ATOM 769 O O . SER A 1 96 ? -28.840 22.784 -2.504 1.00 42.62 96 SER A O 1
ATOM 771 N N . SER A 1 97 ? -26.620 23.124 -2.353 1.00 39.66 97 SER A N 1
ATOM 772 C CA . SER A 1 97 ? -26.501 23.024 -0.902 1.00 39.66 97 SER A CA 1
ATOM 773 C C . SER A 1 97 ? -27.361 24.083 -0.213 1.00 39.66 97 SER A C 1
ATOM 775 O O . SER A 1 97 ? -27.225 25.271 -0.504 1.00 39.66 97 SER A O 1
ATOM 777 N N . TYR A 1 98 ? -28.198 23.651 0.730 1.00 32.28 98 TYR A N 1
ATOM 778 C CA . TYR A 1 98 ? -28.920 24.510 1.664 1.00 32.28 98 TYR A CA 1
ATOM 779 C C . TYR A 1 98 ? -27.977 25.556 2.281 1.00 32.28 98 TYR A C 1
ATOM 781 O O . TYR A 1 98 ? -27.083 25.213 3.054 1.00 32.28 98 TYR A O 1
ATOM 789 N N . GLN A 1 99 ? -28.182 26.832 1.953 1.00 41.47 99 GLN A N 1
ATOM 790 C CA . GLN A 1 99 ? -27.674 27.931 2.766 1.00 41.47 99 GLN A CA 1
ATOM 791 C C . GLN A 1 99 ? -28.671 28.171 3.900 1.00 41.47 99 GLN A C 1
ATOM 793 O O . GLN A 1 99 ? -29.843 28.460 3.658 1.00 41.47 99 GLN A O 1
ATOM 798 N N . TYR A 1 100 ? -28.213 28.029 5.143 1.00 31.75 100 TYR A N 1
ATOM 799 C CA . TYR A 1 100 ? -28.949 28.532 6.297 1.00 31.75 100 TYR A CA 1
ATOM 800 C C . TYR A 1 100 ? -29.006 30.066 6.213 1.00 31.75 100 TYR A C 1
ATOM 802 O O . TYR A 1 100 ? -27.969 30.682 5.949 1.00 31.75 100 TYR A O 1
ATOM 810 N N . PRO A 1 101 ? -30.165 30.707 6.444 1.00 41.09 101 PRO A N 1
ATOM 811 C CA . PRO A 1 101 ? -30.217 32.155 6.567 1.00 41.09 101 PRO A CA 1
ATOM 812 C C . PRO A 1 101 ? -29.462 32.576 7.832 1.00 41.09 101 PRO A C 1
ATOM 814 O O . PRO A 1 101 ? -29.754 32.106 8.934 1.00 41.09 101 PRO A O 1
ATOM 817 N N . VAL A 1 102 ? -28.472 33.452 7.664 1.00 43.38 102 VAL A N 1
ATOM 818 C CA . VAL A 1 102 ? -27.808 34.124 8.782 1.00 43.38 102 VAL A CA 1
ATOM 819 C C . VAL A 1 102 ? -28.804 35.130 9.349 1.00 43.38 102 VAL A C 1
ATOM 821 O O . VAL A 1 102 ? -29.380 35.931 8.615 1.00 43.38 102 VAL A O 1
ATOM 824 N N . ALA A 1 103 ? -29.069 35.022 10.645 1.00 44.47 103 ALA A N 1
ATOM 825 C CA . ALA A 1 103 ? -29.991 35.891 11.351 1.00 44.47 103 ALA A CA 1
ATOM 826 C C . ALA A 1 103 ? -29.469 37.335 11.388 1.00 44.47 103 ALA A C 1
ATOM 828 O O . ALA A 1 103 ? -28.348 37.564 11.833 1.00 44.47 103 ALA A O 1
ATOM 829 N N . GLY A 1 104 ? -30.336 38.279 11.017 1.00 49.16 104 GLY A N 1
ATOM 830 C CA . GLY A 1 104 ? -30.236 39.685 11.402 1.00 49.16 104 GLY A CA 1
ATOM 831 C C . GLY A 1 104 ? -29.509 40.586 10.411 1.00 49.16 104 GLY A C 1
ATOM 832 O O . GLY A 1 104 ? -28.301 40.735 10.491 1.00 49.16 104 GLY A O 1
ATOM 833 N N . ASP A 1 105 ? -30.283 41.258 9.564 1.00 40.34 105 ASP A N 1
ATOM 834 C CA . ASP A 1 105 ? -30.193 42.715 9.449 1.00 40.34 105 ASP A CA 1
ATOM 835 C C . ASP A 1 105 ? -31.600 43.251 9.149 1.00 40.34 105 ASP A C 1
ATOM 837 O O . ASP A 1 105 ? -32.314 42.714 8.297 1.00 40.34 105 ASP A O 1
ATOM 841 N N . GLN A 1 106 ? -32.021 44.217 9.970 1.00 42.94 106 GLN A N 1
ATOM 842 C CA . GLN A 1 106 ? -33.295 44.939 9.889 1.00 42.94 106 GLN A CA 1
ATOM 843 C C . GLN A 1 106 ? -33.231 46.045 8.837 1.00 42.94 106 GLN A C 1
ATOM 845 O O . GLN A 1 106 ? -32.149 46.656 8.697 1.00 42.94 106 GLN A O 1
#

Radius of gyration: 21.87 Å; chains: 1; bounding box: 48×58×46 Å

Sequence (106 aa):
MAGSFWPEDEICQKWLDQQPPGSVIYVAFGSFTELALGLELSNRPFLWVVRPDITKGIESDELYPKGFKERVGSRGKMVGNWAPQRDQYISPQ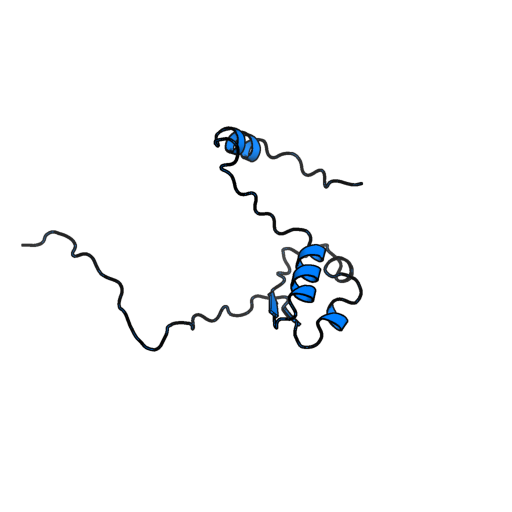GYSSYQYPVAGDQ

Secondary structure (DSSP, 8-state):
-----PPP-HHHHHHHTTSPTT---------HHHHHHHHHHT-S-EEEE--TTTSTT--HHHHS-TTHHHHHGGGEEEESS----------SS-----PPPPP---

Organism: NCBI:txid93759

Foldseek 3Di:
DDDPPDPDDPVVVVVVVPDPPPPDDDDDPDALAVVLVVLLVVLAQDEAEDECVVCPPPDPPRNYPPCSCVSCPPSYHYHHDDDPPDPPPPDPDDDDDDDDDDDDDD

pLDDT: mean 70.42, std 18.89, range [31.75, 95.75]